Protein AF-A0A1G7I652-F1 (afdb_monomer_lite)

Secondary structure (DSSP, 8-state):
-----EEPSSTT---EESSSSSSSHHHHHHHHH-TT-S----SSTT-----

Sequence (51 aa):
MSHDPKKCAHTACSCTVTEGKYCSQYCEDAAKIAPTAIACHCPHNGCEGKL

Organism: NCBI:txid392734

Foldseek 3Di:
DPQPFAAAQQPLWRDTDSDDRHNDPQSVVCCVPPSPDQADPDPDDPRPSHD

Structure (mmCIF, N/CA/C/O backbone):
data_AF-A0A1G7I652-F1
#
_ent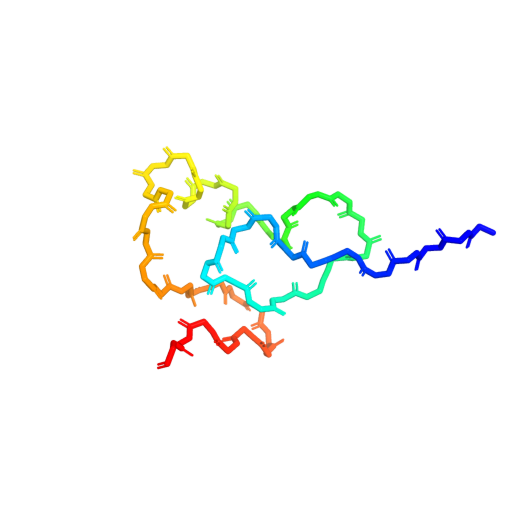ry.id   AF-A0A1G7I652-F1
#
loop_
_atom_site.group_PDB
_atom_site.id
_atom_site.type_symbol
_atom_site.label_atom_id
_atom_site.label_alt_id
_atom_site.label_comp_id
_atom_site.label_asym_id
_atom_site.label_entity_id
_atom_site.label_seq_id
_atom_site.pdbx_PDB_ins_code
_atom_site.Cartn_x
_atom_site.Cartn_y
_atom_site.Cartn_z
_atom_site.occupancy
_atom_site.B_iso_or_equiv
_atom_site.auth_seq_id
_atom_site.auth_comp_id
_atom_site.auth_asym_id
_atom_site.auth_atom_id
_atom_site.pdbx_PDB_model_num
ATOM 1 N N . MET A 1 1 ? -21.639 4.615 13.156 1.00 42.59 1 MET A N 1
ATOM 2 C CA . MET A 1 1 ? -20.233 4.858 12.781 1.00 42.59 1 MET A CA 1
ATOM 3 C C . MET A 1 1 ? -20.044 4.333 11.372 1.00 42.59 1 MET A C 1
ATOM 5 O O . MET A 1 1 ? -20.097 3.123 11.184 1.00 42.59 1 MET A O 1
ATOM 9 N N . SER A 1 2 ? -19.966 5.225 10.384 1.00 48.06 2 SER A N 1
ATOM 10 C CA . SER A 1 2 ? -19.770 4.868 8.975 1.00 48.06 2 SER A CA 1
ATOM 11 C C . SER A 1 2 ? -18.318 4.432 8.782 1.00 48.06 2 SER A C 1
ATOM 13 O O . SER A 1 2 ? -17.437 5.252 8.539 1.00 48.06 2 SER A O 1
ATOM 15 N N . HIS A 1 3 ? -18.038 3.150 9.008 1.00 48.78 3 HIS A N 1
ATOM 16 C CA . HIS A 1 3 ? -16.741 2.566 8.682 1.00 48.78 3 HIS A CA 1
ATOM 17 C C . HIS A 1 3 ? -16.754 2.205 7.202 1.00 48.78 3 HIS A C 1
ATOM 19 O O . HIS A 1 3 ? -16.917 1.042 6.843 1.00 48.78 3 HIS A O 1
ATOM 25 N N . ASP A 1 4 ? -16.645 3.214 6.338 1.00 59.62 4 ASP A N 1
ATOM 26 C CA . ASP A 1 4 ? -16.393 2.970 4.925 1.00 59.62 4 ASP A CA 1
ATOM 27 C C . ASP A 1 4 ? -15.060 2.217 4.809 1.00 59.62 4 ASP A C 1
ATOM 29 O O . ASP A 1 4 ? -14.032 2.761 5.243 1.00 59.62 4 ASP A O 1
ATOM 33 N N . PRO A 1 5 ? -15.058 0.976 4.287 1.00 63.47 5 PRO A N 1
ATOM 34 C CA . PRO A 1 5 ? -13.846 0.187 4.138 1.00 63.47 5 PRO A CA 1
ATOM 35 C C . PRO A 1 5 ? -12.863 0.954 3.251 1.00 63.47 5 PRO A C 1
ATOM 37 O O . PRO A 1 5 ? -13.103 1.153 2.058 1.00 63.47 5 PRO A O 1
ATOM 40 N N . LYS A 1 6 ? -11.758 1.426 3.835 1.00 79.69 6 LYS A N 1
ATOM 41 C CA . LYS A 1 6 ? -10.737 2.169 3.092 1.00 79.69 6 LYS A CA 1
ATOM 42 C C . LYS A 1 6 ? -9.742 1.179 2.529 1.00 79.69 6 LYS A C 1
ATOM 44 O O . LYS A 1 6 ? -9.261 0.307 3.237 1.00 79.69 6 LYS A O 1
ATOM 49 N N . LYS A 1 7 ? -9.422 1.301 1.247 1.00 84.38 7 LYS A N 1
ATOM 50 C CA . LYS A 1 7 ? -8.364 0.491 0.637 1.00 84.38 7 LYS A CA 1
ATOM 51 C C . LYS A 1 7 ? -7.012 0.875 1.237 1.00 84.38 7 LYS A C 1
ATOM 53 O O . LYS A 1 7 ? -6.831 2.007 1.687 1.00 84.38 7 LYS A O 1
ATOM 58 N N . CYS A 1 8 ? -6.076 -0.064 1.243 1.00 88.75 8 CYS A N 1
ATOM 59 C CA . CYS A 1 8 ? -4.716 0.179 1.692 1.00 88.75 8 CYS A CA 1
ATOM 60 C C . CYS A 1 8 ? -4.088 1.306 0.862 1.00 88.75 8 CYS A C 1
ATOM 62 O O . CYS A 1 8 ? -4.168 1.306 -0.360 1.00 88.75 8 CYS A O 1
ATOM 64 N N . ALA A 1 9 ? -3.437 2.258 1.528 1.00 87.25 9 ALA A N 1
ATOM 65 C CA . ALA A 1 9 ? -2.800 3.410 0.893 1.00 87.25 9 ALA A CA 1
ATOM 66 C C . ALA A 1 9 ? -1.512 3.059 0.123 1.00 87.25 9 ALA A C 1
ATOM 68 O O . ALA A 1 9 ? -0.895 3.935 -0.475 1.00 87.25 9 ALA A O 1
ATOM 69 N N . HIS A 1 10 ? -1.097 1.790 0.125 1.00 85.44 10 HIS A N 1
ATOM 70 C CA . HIS A 1 10 ? -0.040 1.307 -0.756 1.00 85.44 10 HIS A CA 1
ATOM 71 C C . HIS A 1 10 ? -0.641 1.001 -2.131 1.00 85.44 10 HIS A C 1
ATOM 73 O O . HIS A 1 10 ? -1.495 0.128 -2.240 1.00 85.44 10 HIS A O 1
ATOM 79 N N . THR A 1 11 ? -0.186 1.702 -3.171 1.00 82.38 11 THR A N 1
ATOM 80 C CA . THR A 1 11 ? -0.782 1.676 -4.519 1.00 82.38 11 THR A CA 1
ATOM 81 C C . THR A 1 11 ? -0.879 0.276 -5.129 1.00 82.38 11 THR A C 1
ATOM 83 O O . THR A 1 11 ? -1.877 -0.033 -5.770 1.00 82.38 11 THR A O 1
ATOM 86 N N . ALA A 1 12 ? 0.114 -0.589 -4.902 1.00 83.62 12 ALA A N 1
ATOM 87 C CA . ALA A 1 12 ? 0.100 -1.973 -5.387 1.00 83.62 12 ALA A CA 1
ATOM 88 C C . ALA A 1 12 ? -0.645 -2.952 -4.459 1.00 83.62 12 ALA A C 1
ATOM 90 O O . ALA A 1 12 ? -0.582 -4.164 -4.655 1.00 83.62 12 ALA A O 1
ATOM 91 N N . CYS A 1 13 ? -1.306 -2.463 -3.406 1.00 86.75 13 CYS A N 1
ATOM 92 C CA . CYS A 1 13 ? -2.016 -3.286 -2.437 1.00 86.75 13 CYS A CA 1
ATOM 93 C C . CYS A 1 13 ? -3.532 -3.161 -2.607 1.00 86.75 13 CYS A C 1
ATOM 95 O O . CYS A 1 13 ? -4.113 -2.099 -2.396 1.00 86.75 13 CYS A O 1
ATOM 97 N N . SER A 1 14 ? -4.183 -4.287 -2.882 1.00 84.75 14 SER A N 1
ATOM 98 C CA . SER A 1 14 ? -5.645 -4.375 -3.009 1.00 84.75 14 SER A CA 1
ATOM 99 C C . SER A 1 14 ? -6.362 -4.615 -1.674 1.00 84.75 14 SER A C 1
ATOM 101 O O . SER A 1 14 ? -7.587 -4.717 -1.636 1.00 84.75 14 SER A O 1
ATOM 103 N N . CYS A 1 15 ? -5.622 -4.711 -0.564 1.00 87.62 15 CYS A N 1
ATOM 104 C CA . CYS A 1 15 ? -6.200 -5.012 0.741 1.00 87.62 15 CYS A CA 1
ATOM 105 C C . CYS A 1 15 ? -7.153 -3.919 1.217 1.00 87.62 15 CYS A C 1
ATOM 107 O O . CYS A 1 15 ? -6.932 -2.724 1.016 1.00 87.62 15 CYS A O 1
ATOM 109 N N . THR A 1 16 ? -8.181 -4.351 1.937 1.00 86.69 16 THR A N 1
ATOM 110 C CA . THR A 1 16 ? -9.109 -3.455 2.624 1.00 86.69 16 THR A CA 1
ATOM 111 C C . THR A 1 16 ? -8.645 -3.246 4.060 1.00 86.69 16 THR A C 1
ATOM 113 O O . THR A 1 16 ? -8.211 -4.185 4.723 1.00 86.69 16 THR A O 1
ATOM 116 N N . VAL A 1 17 ? -8.726 -2.011 4.537 1.00 85.94 17 VAL A N 1
ATOM 117 C CA . VAL A 1 17 ? -8.333 -1.583 5.875 1.00 85.94 17 VAL A CA 1
ATOM 118 C C . VAL A 1 17 ? -9.592 -1.179 6.634 1.00 85.94 17 VAL A C 1
ATOM 120 O O . VAL A 1 17 ? -10.371 -0.335 6.185 1.00 85.94 17 VAL A O 1
ATOM 123 N N . THR A 1 18 ? -9.800 -1.809 7.785 1.00 79.31 18 THR A N 1
ATOM 124 C CA . THR A 1 18 ? -10.892 -1.484 8.710 1.00 79.31 18 THR A CA 1
ATOM 125 C C . THR A 1 18 ? -10.542 -0.296 9.602 1.00 79.31 18 THR A C 1
ATOM 127 O O . THR A 1 18 ? -11.425 0.492 9.931 1.00 79.31 18 THR A O 1
ATOM 130 N N . GLU A 1 19 ? -9.259 -0.118 9.933 1.00 79.69 19 GLU A N 1
ATOM 131 C CA . GLU A 1 19 ? -8.761 0.982 10.758 1.00 79.69 19 GLU A CA 1
ATOM 132 C C . GLU A 1 19 ? -7.368 1.451 10.299 1.00 79.69 19 GLU A C 1
ATOM 134 O O . GLU A 1 19 ? -6.457 0.649 10.112 1.00 79.69 19 GLU A O 1
ATOM 139 N N . GLY A 1 20 ? -7.193 2.762 10.106 1.00 83.81 20 GLY A N 1
ATOM 140 C CA . GLY A 1 20 ? -5.932 3.350 9.636 1.00 83.81 20 GLY A CA 1
ATOM 141 C C . GLY A 1 20 ? -5.821 3.497 8.111 1.00 83.81 20 GLY A C 1
ATOM 142 O O . GLY A 1 20 ? -6.821 3.514 7.393 1.00 83.81 20 GLY A O 1
ATOM 143 N N . LYS A 1 21 ? -4.587 3.699 7.621 1.00 87.25 21 LYS A N 1
ATOM 144 C CA . LYS A 1 21 ? -4.285 3.938 6.190 1.00 87.25 21 LYS A CA 1
ATOM 145 C C . LYS A 1 21 ? -3.700 2.723 5.474 1.00 87.25 21 LYS A C 1
ATOM 147 O O . LYS A 1 21 ? -3.885 2.585 4.272 1.00 87.25 21 LYS A O 1
ATOM 152 N N . TYR A 1 22 ? -2.983 1.862 6.183 1.00 88.12 22 TYR A N 1
ATOM 153 C CA . TYR A 1 22 ? -2.296 0.709 5.608 1.00 88.12 22 TYR A CA 1
ATOM 154 C C . TYR A 1 22 ? -2.834 -0.557 6.248 1.00 88.12 22 TYR A C 1
ATOM 156 O O . TYR A 1 22 ? -3.158 -0.553 7.431 1.00 88.12 22 TYR A O 1
ATOM 164 N N . CYS A 1 23 ? -2.906 -1.647 5.486 1.00 88.38 23 CYS A N 1
ATOM 165 C CA . CYS A 1 23 ? -3.351 -2.915 6.052 1.00 88.38 23 CYS A CA 1
ATOM 166 C C . CYS A 1 23 ? -2.359 -3.454 7.094 1.00 88.38 23 CYS A C 1
ATOM 168 O O . CYS A 1 23 ? -2.766 -4.147 8.016 1.00 88.38 23 CYS A O 1
ATOM 170 N N . SER A 1 24 ? -1.058 -3.185 6.934 1.00 88.00 24 SER A N 1
ATOM 171 C CA . SER A 1 24 ? 0.001 -3.559 7.881 1.00 88.00 24 SER A CA 1
ATOM 172 C C . SER A 1 24 ? 1.203 -2.631 7.766 1.00 88.00 24 SER A C 1
ATOM 174 O O . SER A 1 24 ? 1.349 -1.905 6.779 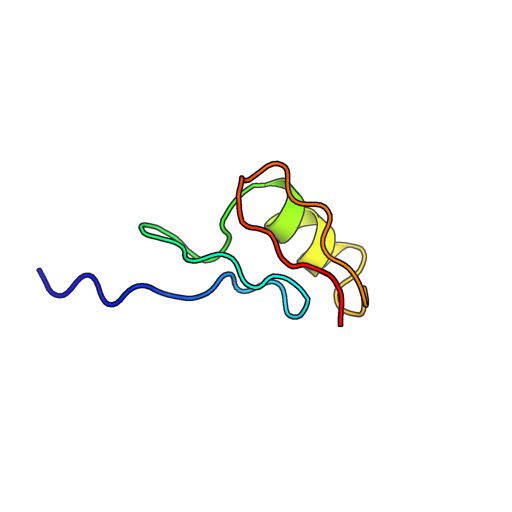1.00 88.00 24 SER A O 1
ATOM 176 N N . GLN A 1 25 ? 2.103 -2.751 8.744 1.00 88.31 25 GLN A N 1
ATOM 177 C CA . GLN A 1 25 ? 3.402 -2.083 8.770 1.00 88.31 25 GLN A CA 1
ATOM 178 C C . GLN A 1 25 ? 4.205 -2.322 7.482 1.00 88.31 25 GLN A C 1
ATOM 180 O O . GLN A 1 25 ? 4.760 -1.384 6.931 1.00 88.31 25 GLN A O 1
ATOM 185 N N . TYR A 1 26 ? 4.152 -3.533 6.910 1.00 87.62 26 TYR A N 1
ATOM 186 C CA . TYR A 1 26 ? 4.807 -3.840 5.631 1.00 87.62 26 TYR A CA 1
ATOM 187 C C . TYR A 1 26 ? 4.406 -2.869 4.511 1.00 87.62 26 TYR A C 1
ATOM 189 O O . TYR A 1 26 ? 5.260 -2.412 3.761 1.00 87.62 26 TYR A O 1
ATOM 197 N N . CYS A 1 27 ? 3.115 -2.545 4.394 1.00 89.19 27 CYS A N 1
ATOM 198 C CA . CYS A 1 27 ? 2.629 -1.617 3.374 1.00 89.19 27 CYS A CA 1
ATOM 199 C C . CYS A 1 27 ? 2.992 -0.164 3.683 1.00 89.19 27 CYS A C 1
ATOM 201 O O . CYS A 1 27 ? 3.196 0.609 2.752 1.00 89.19 27 CYS A O 1
ATOM 203 N N . GLU A 1 28 ? 3.071 0.209 4.960 1.00 89.75 28 GLU A N 1
ATOM 204 C CA . GLU A 1 28 ? 3.540 1.537 5.353 1.00 89.75 28 GLU A CA 1
ATOM 205 C C . GLU A 1 28 ? 5.019 1.721 5.004 1.00 89.75 28 GLU A C 1
ATOM 207 O O . GLU A 1 28 ? 5.384 2.725 4.391 1.00 89.75 28 GLU A O 1
ATOM 212 N N . ASP A 1 29 ? 5.857 0.749 5.361 1.00 89.56 29 ASP A N 1
ATOM 213 C CA . ASP A 1 29 ? 7.271 0.756 5.020 1.00 89.56 29 ASP A CA 1
ATOM 214 C C . ASP A 1 29 ? 7.437 0.720 3.506 1.00 89.56 29 ASP A C 1
ATOM 216 O O . ASP A 1 29 ? 8.040 1.635 2.958 1.00 89.56 29 ASP A O 1
ATOM 220 N N . ALA A 1 30 ? 6.812 -0.231 2.803 1.00 86.31 30 ALA A N 1
ATOM 221 C CA . ALA A 1 30 ? 6.860 -0.313 1.343 1.00 86.31 30 ALA A CA 1
ATOM 222 C C . ALA A 1 30 ? 6.468 1.012 0.672 1.00 86.31 30 ALA A C 1
ATOM 224 O O . ALA A 1 30 ? 7.173 1.461 -0.223 1.00 86.31 30 ALA A O 1
ATOM 225 N N . ALA A 1 31 ? 5.424 1.697 1.147 1.00 85.75 31 ALA A N 1
ATOM 226 C CA . ALA A 1 31 ? 5.043 3.006 0.621 1.00 85.75 31 ALA A CA 1
ATOM 227 C C . ALA A 1 31 ? 6.098 4.105 0.870 1.00 85.75 31 ALA A C 1
ATOM 229 O O . ALA A 1 31 ? 6.157 5.067 0.110 1.00 85.75 31 ALA A O 1
ATOM 230 N N . LYS A 1 32 ? 6.936 3.987 1.908 1.00 86.19 32 LYS A N 1
ATOM 231 C CA . LYS A 1 32 ? 8.022 4.936 2.210 1.00 86.19 32 LYS A CA 1
ATOM 232 C C . LYS A 1 32 ? 9.316 4.623 1.462 1.00 86.19 32 LYS A C 1
ATOM 234 O O . LYS A 1 32 ? 9.929 5.536 0.919 1.00 86.19 32 LYS A O 1
ATOM 239 N N . ILE A 1 33 ? 9.743 3.360 1.444 1.00 85.50 33 ILE A N 1
ATOM 240 C CA . ILE A 1 33 ? 11.003 2.928 0.810 1.00 85.50 33 ILE A CA 1
ATOM 241 C C . ILE A 1 33 ? 10.861 2.670 -0.692 1.00 85.50 33 ILE A C 1
ATOM 243 O O . ILE A 1 33 ? 11.791 2.936 -1.447 1.00 85.50 33 ILE A O 1
ATOM 247 N N . ALA A 1 34 ? 9.713 2.163 -1.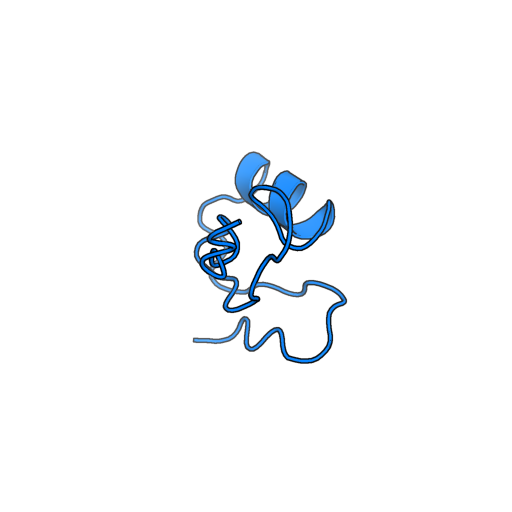136 1.00 79.94 34 ALA A N 1
ATOM 248 C CA . ALA A 1 34 ? 9.450 1.789 -2.522 1.00 79.94 34 ALA A CA 1
ATOM 249 C C . ALA A 1 34 ? 8.008 2.159 -2.939 1.00 79.94 34 ALA A C 1
ATOM 251 O O . ALA A 1 34 ? 7.224 1.281 -3.296 1.00 79.94 34 ALA A O 1
ATOM 252 N N . PRO A 1 35 ? 7.635 3.455 -2.933 1.00 76.69 35 PRO A N 1
ATOM 253 C CA . PRO A 1 35 ? 6.285 3.909 -3.300 1.00 76.69 35 PRO A CA 1
ATOM 254 C C . PRO A 1 35 ? 5.855 3.502 -4.717 1.00 76.69 35 PRO A C 1
ATOM 256 O O . PRO A 1 35 ? 4.664 3.446 -5.015 1.00 76.69 35 PRO A O 1
AT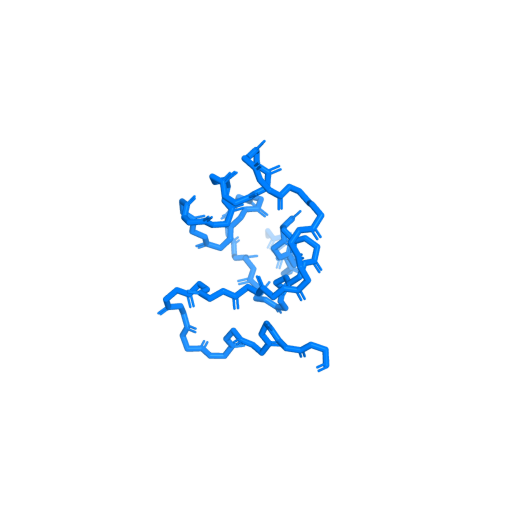OM 259 N N . THR A 1 36 ? 6.823 3.237 -5.596 1.00 77.06 36 THR A N 1
ATOM 260 C CA . THR A 1 36 ? 6.632 2.792 -6.982 1.00 77.06 36 THR A CA 1
ATOM 261 C C . THR A 1 36 ? 6.688 1.270 -7.136 1.00 77.06 36 THR A C 1
ATOM 263 O O . THR A 1 36 ? 6.764 0.774 -8.261 1.00 77.06 36 THR A O 1
ATOM 266 N N . ALA A 1 37 ? 6.680 0.515 -6.031 1.00 75.44 37 ALA A N 1
ATOM 267 C CA . ALA A 1 37 ? 6.638 -0.938 -6.073 1.00 75.44 37 ALA A CA 1
ATOM 268 C C . ALA A 1 37 ? 5.414 -1.405 -6.870 1.00 75.44 37 ALA A C 1
ATOM 270 O O . ALA A 1 37 ? 4.285 -1.004 -6.601 1.00 75.44 37 ALA A O 1
ATOM 271 N N . ILE A 1 38 ? 5.658 -2.259 -7.864 1.00 74.50 38 ILE A N 1
ATOM 272 C CA . ILE A 1 38 ? 4.627 -2.776 -8.778 1.00 74.50 38 ILE A CA 1
ATOM 273 C C . ILE A 1 38 ? 3.850 -3.929 -8.121 1.00 74.50 38 ILE A C 1
ATOM 275 O O . ILE A 1 38 ? 2.727 -4.231 -8.514 1.00 74.50 38 ILE A O 1
ATOM 279 N N . ALA A 1 39 ? 4.434 -4.565 -7.102 1.00 78.31 39 ALA A N 1
ATOM 280 C CA . ALA A 1 39 ? 3.850 -5.701 -6.405 1.00 78.31 39 ALA A CA 1
ATOM 281 C C . ALA A 1 39 ? 3.833 -5.481 -4.891 1.00 78.31 39 ALA A C 1
ATOM 283 O O . ALA A 1 39 ? 4.783 -4.959 -4.304 1.00 78.31 39 ALA A O 1
ATOM 284 N N . CYS A 1 40 ? 2.757 -5.930 -4.249 1.00 85.06 40 CYS A N 1
ATOM 285 C CA . CYS A 1 40 ? 2.623 -5.933 -2.801 1.00 85.06 40 CYS A CA 1
ATOM 286 C C . CYS A 1 40 ? 2.611 -7.369 -2.278 1.00 85.06 40 CYS A C 1
ATOM 288 O O . CYS A 1 40 ? 1.750 -8.163 -2.641 1.00 85.06 40 CYS A O 1
ATOM 290 N N . HIS A 1 41 ? 3.545 -7.684 -1.383 1.00 82.25 41 HIS A N 1
ATOM 291 C CA . HIS A 1 41 ? 3.667 -9.003 -0.757 1.00 82.25 41 HIS A CA 1
ATOM 292 C C . HIS A 1 41 ? 3.252 -8.956 0.715 1.00 82.25 41 HIS A C 1
ATOM 294 O O . HIS A 1 41 ? 3.882 -9.565 1.579 1.00 82.25 41 HIS A O 1
ATOM 300 N N . CYS A 1 42 ? 2.217 -8.171 1.017 1.00 86.25 42 CYS A N 1
ATOM 301 C CA . CYS A 1 42 ? 1.743 -8.037 2.381 1.00 86.25 42 CYS A CA 1
ATOM 302 C C . CYS A 1 42 ? 1.267 -9.397 2.927 1.00 86.25 42 CYS A C 1
ATOM 304 O O . CYS A 1 42 ? 0.676 -10.175 2.180 1.00 86.25 42 CYS A O 1
ATOM 306 N N . PRO A 1 43 ? 1.480 -9.700 4.219 1.00 78.12 43 PRO A N 1
ATOM 307 C CA . PRO A 1 43 ? 1.216 -11.030 4.777 1.00 78.12 43 PRO A CA 1
ATOM 308 C C . PRO A 1 43 ? -0.280 -11.359 4.943 1.00 78.12 43 PRO A C 1
ATOM 310 O O . PRO A 1 43 ? -0.621 -12.369 5.554 1.00 78.12 43 PRO A O 1
ATOM 313 N N . HIS A 1 44 ? -1.191 -10.514 4.450 1.00 77.25 44 HIS A N 1
ATOM 314 C CA . HIS A 1 44 ? -2.625 -10.742 4.589 1.00 77.25 44 HIS A CA 1
ATOM 315 C C . HIS A 1 44 ? -3.156 -11.684 3.520 1.00 77.25 44 HIS A C 1
ATOM 317 O O . HIS A 1 44 ? -2.834 -11.570 2.336 1.00 77.25 44 HIS A O 1
ATOM 323 N N . ASN A 1 45 ? -4.060 -12.564 3.944 1.00 68.94 45 ASN A N 1
ATOM 324 C CA . ASN A 1 45 ? -4.862 -13.348 3.019 1.00 68.94 45 ASN A CA 1
ATOM 325 C C . ASN A 1 45 ? -5.721 -12.415 2.155 1.00 68.94 45 ASN A C 1
ATOM 327 O O . ASN A 1 45 ? -6.415 -11.547 2.681 1.00 68.94 45 ASN A O 1
ATOM 331 N N . GLY A 1 46 ? -5.655 -12.595 0.834 1.00 66.81 46 GLY A N 1
ATOM 332 C CA . GLY A 1 46 ? -6.357 -11.745 -0.135 1.00 66.81 46 GLY A CA 1
ATOM 333 C C . GLY A 1 46 ? -5.560 -10.533 -0.632 1.00 66.81 46 GLY A C 1
ATOM 334 O O . GLY A 1 46 ? -6.116 -9.689 -1.327 1.00 66.81 46 GLY A O 1
ATOM 335 N N . CYS A 1 47 ? -4.263 -10.431 -0.314 1.00 77.31 47 CYS A N 1
ATOM 336 C CA . CYS 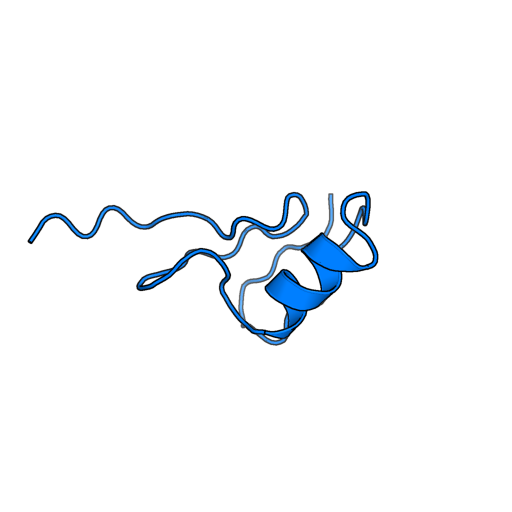A 1 47 ? -3.367 -9.459 -0.945 1.00 77.31 47 CYS A CA 1
ATOM 337 C C . CYS A 1 47 ? -3.096 -9.897 -2.398 1.00 77.31 47 CYS A C 1
ATOM 339 O O . CYS A 1 47 ? -2.094 -10.546 -2.690 1.00 77.31 47 CYS A O 1
ATOM 341 N N . GLU A 1 48 ? -3.995 -9.548 -3.321 1.00 69.81 48 GLU A N 1
ATOM 342 C CA . GLU A 1 48 ? -3.836 -9.744 -4.772 1.00 69.81 48 GLU A CA 1
ATOM 343 C C . GLU A 1 48 ? -2.848 -8.719 -5.351 1.00 69.81 48 GLU A C 1
ATOM 345 O O . GLU A 1 48 ? -3.116 -8.086 -6.363 1.00 69.81 48 GLU A O 1
ATOM 350 N N . GLY A 1 49 ? -1.719 -8.490 -4.667 1.00 63.28 49 GLY A N 1
ATOM 351 C CA . GLY A 1 49 ? -0.691 -7.502 -5.002 1.00 63.28 49 GLY A CA 1
ATOM 352 C C . GLY A 1 49 ? 0.129 -7.869 -6.236 1.00 63.28 49 GLY A C 1
ATOM 353 O O . GLY A 1 49 ? 1.356 -7.796 -6.224 1.00 63.28 49 GLY A O 1
ATOM 354 N N . LYS A 1 50 ? -0.562 -8.304 -7.281 1.00 51.44 50 LYS A N 1
ATOM 355 C CA . LYS A 1 50 ? -0.083 -8.609 -8.614 1.00 51.44 50 LYS A CA 1
ATOM 356 C C . LYS A 1 50 ? -1.041 -7.899 -9.563 1.00 51.44 50 LYS A C 1
ATOM 358 O O . LYS A 1 50 ? -2.246 -8.123 -9.496 1.00 51.44 50 LYS A O 1
ATOM 363 N N . LEU A 1 51 ? -0.487 -7.017 -10.386 1.00 46.59 51 LEU A N 1
ATOM 364 C CA . LEU 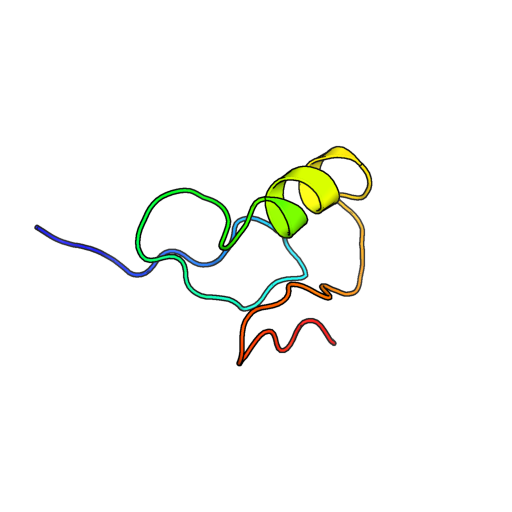A 1 51 ? -1.151 -6.592 -11.611 1.00 46.59 51 LEU A CA 1
ATOM 365 C C . LEU A 1 51 ? -1.302 -7.805 -12.541 1.00 46.59 51 LEU A C 1
ATOM 367 O O . LEU A 1 51 ? -0.378 -8.657 -12.526 1.00 46.59 51 LEU A O 1
#

Radius of gyration: 10.45 Å; chains: 1; bounding box: 31×18×24 Å

pLDDT: mean 78.11, std 12.43, range [42.59, 89.75]